Protein AF-A0AAN9K2X0-F1 (afdb_monomer_lite)

Organism: Clitoria ternatea (NCBI:txid43366)

Secondary structure (DSSP, 8-state):
---HHHHHHHHHTT-EEE--SS-S-SEE-TTS-EEE----EEE-TTSS---SSHHHHHHHHHHHHHHHHHHHHHHHHHHHHHHHHHHHHHHHHHHHHHHHH---HHHHHHHHHHHHHHHHHHHHHHHHHT-

Foldseek 3Di:
DDPPVVVVLCVVLVKDWDDDPDDQADDADPVRHGDGHPPTDIDHPCLVVDDDDPVRSVVVSVVSVVVSVVVCCVVVLVVLVVLLVVLVVVLVVLVVCCVVPRDDPVSVVVNVVSVVSNVVSVVVNVVVVVD

Structure (mmCIF, N/CA/C/O backbone):
data_AF-A0AAN9K2X0-F1
#
_entry.id   AF-A0AAN9K2X0-F1
#
loop_
_atom_site.group_PDB
_atom_site.id
_atom_site.type_symbol
_atom_site.label_atom_id
_atom_site.label_alt_id
_atom_site.label_comp_id
_atom_site.label_asym_id
_atom_site.label_entity_id
_atom_site.label_seq_id
_atom_site.pdbx_PDB_ins_code
_atom_site.Cartn_x
_atom_site.Cartn_y
_atom_site.Cartn_z
_atom_site.occupancy
_atom_site.B_iso_or_equiv
_atom_site.auth_seq_id
_atom_site.auth_comp_id
_atom_site.auth_asym_id
_atom_site.auth_atom_id
_atom_site.pdbx_PDB_model_num
ATOM 1 N N . MET A 1 1 ? -1.248 -17.562 -4.586 1.00 46.53 1 MET A N 1
ATOM 2 C CA . MET A 1 1 ? -2.314 -16.603 -4.223 1.00 46.53 1 MET A CA 1
ATOM 3 C C . MET A 1 1 ? -1.748 -15.195 -4.383 1.00 46.53 1 MET A C 1
ATOM 5 O O . MET A 1 1 ? -0.588 -15.003 -4.043 1.00 46.53 1 MET A O 1
ATOM 9 N N . VAL A 1 2 ? -2.468 -14.257 -5.001 1.00 55.56 2 VAL A N 1
ATOM 10 C CA . VAL A 1 2 ? -2.029 -12.850 -5.100 1.00 55.56 2 VAL A CA 1
ATOM 11 C C . VAL A 1 2 ? -2.524 -12.140 -3.842 1.00 55.56 2 VAL A C 1
ATOM 13 O O . VAL A 1 2 ? -3.688 -12.321 -3.503 1.00 55.56 2 VAL A O 1
ATOM 16 N N . CYS A 1 3 ? -1.675 -11.396 -3.129 1.00 63.44 3 CYS A N 1
ATOM 17 C CA . CYS A 1 3 ? -2.149 -10.583 -2.004 1.00 63.44 3 CYS A CA 1
ATOM 18 C C . CYS A 1 3 ? -3.131 -9.519 -2.527 1.00 63.44 3 CYS A C 1
ATOM 20 O O . CYS A 1 3 ? -2.865 -8.928 -3.577 1.00 63.44 3 CYS A O 1
ATOM 22 N N . SER A 1 4 ? -4.240 -9.275 -1.820 1.00 67.56 4 SER A N 1
ATOM 23 C CA . SER A 1 4 ? -5.271 -8.297 -2.209 1.00 67.56 4 SER A CA 1
ATOM 24 C C . SER A 1 4 ? -4.693 -6.901 -2.448 1.00 67.56 4 SER A C 1
ATOM 26 O O . SER A 1 4 ? -5.075 -6.243 -3.406 1.00 67.56 4 SER A O 1
ATOM 28 N N . GLU A 1 5 ? -3.698 -6.509 -1.653 1.00 69.06 5 GLU A N 1
ATOM 29 C CA . GLU A 1 5 ? -2.985 -5.228 -1.769 1.00 69.06 5 GLU A CA 1
ATOM 30 C C . GLU A 1 5 ? -2.233 -5.103 -3.104 1.00 69.06 5 GLU A C 1
ATOM 32 O O . GLU A 1 5 ? -2.234 -4.057 -3.745 1.00 69.06 5 GLU A O 1
ATOM 37 N N . PHE A 1 6 ? -1.622 -6.192 -3.585 1.00 72.19 6 PHE A N 1
ATOM 38 C CA . PHE A 1 6 ? -0.933 -6.183 -4.878 1.00 72.19 6 PHE A CA 1
ATOM 39 C C . PHE A 1 6 ? -1.919 -6.123 -6.051 1.00 72.19 6 PHE A C 1
ATOM 41 O O . PHE A 1 6 ? -1.606 -5.581 -7.109 1.00 72.19 6 PHE A O 1
ATOM 48 N N . GLN A 1 7 ? -3.113 -6.689 -5.881 1.00 77.88 7 GLN A N 1
ATOM 49 C CA . GLN A 1 7 ? -4.171 -6.590 -6.881 1.00 77.88 7 GLN A CA 1
ATOM 50 C C . GLN A 1 7 ? -4.767 -5.180 -6.937 1.00 77.88 7 GLN A C 1
ATOM 52 O O . GLN A 1 7 ? -5.013 -4.681 -8.031 1.00 77.88 7 GLN A O 1
ATOM 57 N N . GLU A 1 8 ? -4.914 -4.525 -5.788 1.00 80.88 8 GLU A N 1
ATOM 58 C CA . GLU A 1 8 ? -5.287 -3.112 -5.693 1.00 80.88 8 GLU A CA 1
ATOM 59 C C . GLU A 1 8 ? -4.249 -2.217 -6.384 1.00 80.88 8 GLU A C 1
ATOM 61 O O . GLU A 1 8 ? -4.622 -1.415 -7.235 1.00 80.88 8 GLU A O 1
ATOM 66 N N . PHE A 1 9 ? -2.947 -2.454 -6.161 1.00 81.75 9 PHE A N 1
ATOM 67 C CA . PHE A 1 9 ? -1.877 -1.798 -6.926 1.00 81.75 9 PHE A CA 1
ATOM 68 C C . PHE A 1 9 ? -2.042 -1.960 -8.441 1.00 81.75 9 PHE A C 1
ATOM 70 O O . PHE A 1 9 ? -1.952 -0.976 -9.170 1.00 81.75 9 PHE A O 1
ATOM 77 N N . MET A 1 10 ? -2.263 -3.185 -8.933 1.00 83.31 10 MET A N 1
ATOM 78 C CA . MET A 1 10 ? -2.420 -3.433 -10.373 1.00 83.31 10 MET A CA 1
ATOM 79 C C . MET A 1 10 ? -3.576 -2.615 -10.967 1.00 83.31 10 MET A C 1
ATOM 81 O O . MET A 1 10 ? -3.440 -2.062 -12.055 1.00 83.31 10 MET A O 1
ATOM 85 N N . VAL A 1 11 ? -4.686 -2.486 -10.236 1.00 85.31 11 VAL A N 1
ATOM 86 C CA . VAL A 1 11 ? -5.840 -1.687 -10.666 1.00 85.31 11 VAL A CA 1
ATOM 87 C C . VAL A 1 11 ? -5.531 -0.188 -10.608 1.00 85.31 11 VAL A C 1
ATOM 89 O O . VAL A 1 11 ? -5.654 0.492 -11.622 1.00 85.31 11 VAL A O 1
ATOM 92 N N . GLU A 1 12 ? -5.092 0.328 -9.459 1.00 85.44 12 GLU A N 1
ATOM 93 C CA . GLU A 1 12 ? -4.866 1.767 -9.246 1.00 85.44 12 GLU A CA 1
ATOM 94 C C . GLU A 1 12 ? -3.724 2.328 -10.096 1.00 85.44 12 GLU A C 1
ATOM 96 O O . GLU A 1 12 ? -3.785 3.461 -10.568 1.00 85.44 12 GLU A O 1
ATOM 101 N N . ALA A 1 13 ? -2.665 1.543 -10.295 1.00 84.31 13 ALA A N 1
ATOM 102 C CA . ALA A 1 13 ? -1.534 1.937 -11.120 1.00 84.31 13 ALA A CA 1
ATOM 103 C C . ALA A 1 13 ? -1.741 1.612 -12.606 1.00 84.31 13 ALA A C 1
ATOM 105 O O . ALA A 1 13 ? -0.799 1.817 -13.378 1.00 84.31 13 ALA A O 1
ATOM 106 N N . GLU A 1 14 ? -2.915 1.100 -13.003 1.00 87.69 14 GLU A N 1
ATOM 107 C CA . GLU A 1 14 ? -3.259 0.684 -14.372 1.00 87.69 14 GLU A CA 1
ATOM 108 C C . GLU A 1 14 ? -2.194 -0.241 -14.982 1.00 87.69 14 GLU A C 1
ATOM 110 O O . GLU A 1 14 ? -1.696 -0.037 -16.096 1.00 87.69 14 GLU A O 1
ATOM 115 N N . VAL A 1 15 ? -1.777 -1.233 -14.197 1.00 87.00 15 VAL A N 1
ATOM 116 C CA . VAL A 1 15 ? -0.772 -2.223 -14.570 1.00 87.00 15 VAL A CA 1
ATOM 117 C C . VAL A 1 15 ? -1.436 -3.588 -14.684 1.00 87.00 15 VAL A C 1
ATOM 119 O O . VAL A 1 15 ? -2.043 -4.075 -13.736 1.00 87.00 15 VAL A O 1
ATOM 122 N N . PHE A 1 16 ? -1.270 -4.255 -15.819 1.00 85.88 16 PHE A N 1
ATOM 123 C CA . PHE A 1 16 ? -1.807 -5.591 -16.055 1.00 85.88 16 PHE A CA 1
ATOM 124 C C . PHE A 1 16 ? -0.701 -6.648 -16.077 1.00 85.88 16 PHE A C 1
ATOM 126 O O . PHE A 1 16 ? 0.392 -6.419 -16.594 1.00 85.88 16 PHE A O 1
ATOM 133 N N . ASP A 1 17 ? -0.986 -7.818 -15.504 1.00 83.19 17 ASP A N 1
ATOM 134 C CA . ASP A 1 17 ? -0.110 -8.992 -15.573 1.00 83.19 17 ASP A CA 1
ATOM 135 C C . ASP A 1 17 ? -0.337 -9.703 -16.911 1.00 83.19 17 ASP A C 1
ATOM 137 O O . ASP A 1 17 ? -1.443 -10.179 -17.177 1.00 83.19 17 ASP A O 1
ATOM 141 N N . LEU A 1 18 ? 0.693 -9.778 -17.756 1.00 79.56 18 LEU A N 1
ATOM 142 C CA . LEU A 1 18 ? 0.659 -10.580 -18.973 1.00 79.56 18 LEU A CA 1
ATOM 143 C C . LEU A 1 18 ? 1.094 -12.015 -18.640 1.00 79.56 18 LEU A C 1
ATOM 145 O O . LEU A 1 18 ? 2.279 -12.251 -18.377 1.00 79.56 18 LEU A O 1
ATOM 149 N N . PRO A 1 19 ? 0.181 -13.002 -18.682 1.00 69.69 19 PRO A N 1
ATOM 150 C CA . PRO A 1 19 ? 0.546 -14.388 -18.451 1.00 69.69 19 PRO A CA 1
ATOM 151 C C . PRO A 1 19 ? 1.356 -14.906 -19.644 1.00 69.69 19 PRO A C 1
ATOM 153 O O . PRO A 1 19 ? 0.811 -15.336 -20.658 1.00 69.69 19 PRO A O 1
ATOM 156 N N . MET A 1 20 ? 2.679 -14.868 -19.524 1.00 66.94 20 MET A N 1
ATOM 157 C CA . MET A 1 20 ? 3.570 -15.540 -20.465 1.00 66.94 20 MET A CA 1
ATOM 158 C C . MET A 1 20 ? 3.448 -17.060 -20.295 1.00 66.94 20 MET A C 1
ATOM 160 O O . MET A 1 20 ? 3.298 -17.568 -19.180 1.00 66.94 20 MET A O 1
ATOM 164 N N . HIS A 1 21 ? 3.523 -17.798 -21.403 1.00 62.16 21 HIS A N 1
ATOM 165 C CA . HIS A 1 21 ? 3.557 -19.259 -21.379 1.00 62.16 21 HIS A CA 1
ATOM 166 C C . HIS A 1 21 ? 4.827 -19.712 -20.644 1.00 62.16 21 HIS A C 1
ATOM 168 O O . HIS A 1 21 ? 5.940 -19.427 -21.077 1.00 62.16 21 HIS A O 1
ATOM 174 N N . GLY A 1 22 ? 4.665 -20.375 -19.499 1.00 62.00 22 GLY A N 1
ATOM 175 C CA . GLY A 1 22 ? 5.778 -20.714 -18.616 1.00 62.00 22 GLY A CA 1
ATOM 176 C C . GLY A 1 22 ? 5.331 -21.417 -17.338 1.00 62.00 22 GLY A C 1
ATOM 177 O O . GLY A 1 22 ? 4.155 -21.747 -17.161 1.00 62.00 22 GLY A O 1
ATOM 178 N N . ARG A 1 23 ? 6.285 -21.684 -16.437 1.00 61.75 23 ARG A N 1
ATOM 179 C CA . ARG A 1 23 ? 6.009 -22.386 -15.176 1.00 61.75 23 ARG A CA 1
ATOM 180 C C . ARG A 1 23 ? 4.960 -21.618 -14.374 1.00 61.75 23 ARG A C 1
ATOM 182 O O . ARG A 1 23 ? 5.057 -20.412 -14.174 1.00 61.75 23 ARG A O 1
ATOM 189 N N . LYS A 1 24 ? 3.961 -22.341 -13.867 1.00 61.78 24 LYS A N 1
ATOM 190 C CA . LYS A 1 24 ? 2.853 -21.766 -13.088 1.00 61.78 24 LYS A CA 1
ATOM 191 C C . LYS A 1 24 ? 3.288 -21.205 -11.728 1.00 61.78 24 LYS A C 1
ATOM 193 O O . LYS A 1 24 ? 2.458 -20.602 -11.058 1.00 61.78 24 LYS A O 1
ATOM 198 N N . LEU A 1 25 ? 4.542 -21.409 -11.316 1.00 62.12 25 LEU A N 1
ATOM 199 C CA . LEU A 1 25 ? 5.113 -21.043 -10.018 1.00 62.12 25 LEU A CA 1
ATOM 200 C C . LEU A 1 25 ? 6.568 -20.598 -10.210 1.00 62.12 25 LEU A C 1
ATOM 202 O O . LEU A 1 25 ? 7.273 -21.176 -11.039 1.00 62.12 25 LEU A O 1
ATOM 206 N N . ALA A 1 26 ? 6.995 -19.597 -9.437 1.00 60.91 26 ALA A N 1
ATOM 207 C CA . ALA A 1 26 ? 8.351 -19.044 -9.493 1.00 60.91 26 ALA A CA 1
ATOM 208 C C . ALA A 1 26 ? 9.218 -19.489 -8.306 1.00 60.91 26 ALA A C 1
ATOM 210 O O . ALA A 1 26 ? 10.431 -19.594 -8.445 1.00 60.91 26 ALA A O 1
ATOM 211 N N . TRP A 1 27 ? 8.606 -19.754 -7.146 1.00 63.03 27 TRP A N 1
ATOM 212 C CA . TRP A 1 27 ? 9.314 -20.035 -5.894 1.00 63.03 27 TRP A CA 1
ATOM 213 C C . TRP A 1 27 ? 8.592 -21.078 -5.030 1.00 63.03 27 TRP A C 1
ATOM 215 O O . TRP A 1 27 ? 7.359 -21.076 -4.933 1.00 63.03 27 TRP A O 1
ATOM 225 N N . TYR A 1 28 ? 9.384 -21.923 -4.368 1.00 66.56 28 TYR A N 1
ATOM 226 C CA . TYR A 1 28 ? 8.952 -22.906 -3.372 1.00 66.56 28 TYR A CA 1
ATOM 227 C C . TYR A 1 28 ? 9.522 -22.535 -2.004 1.00 66.56 28 TYR A C 1
ATOM 229 O O . TYR A 1 28 ? 10.638 -22.022 -1.912 1.00 66.56 28 TYR A O 1
ATOM 237 N N . GLY A 1 29 ? 8.748 -22.785 -0.954 1.00 70.25 29 GLY A N 1
ATOM 238 C CA . GLY A 1 29 ? 9.212 -22.674 0.420 1.00 70.25 29 GLY A CA 1
ATOM 239 C C . GLY A 1 29 ? 10.211 -23.760 0.763 1.00 70.25 29 GLY A C 1
ATOM 240 O O . GLY A 1 29 ? 10.220 -24.827 0.150 1.00 70.25 29 GLY A O 1
ATOM 241 N N . SER A 1 30 ? 11.038 -23.503 1.774 1.00 73.06 30 SER A N 1
ATOM 242 C CA . SER A 1 30 ? 11.940 -24.508 2.348 1.00 73.06 30 SER A CA 1
ATOM 243 C C . SER A 1 30 ? 11.194 -25.714 2.937 1.00 73.06 30 SER A C 1
ATOM 245 O O . SER A 1 30 ? 11.779 -26.780 3.088 1.00 73.06 30 SER A O 1
ATOM 247 N N . ASP A 1 31 ? 9.904 -25.556 3.229 1.00 79.69 31 ASP A N 1
ATOM 248 C CA . ASP A 1 31 ? 8.958 -26.585 3.663 1.00 79.69 31 ASP A CA 1
ATOM 249 C C . ASP A 1 31 ? 8.303 -27.356 2.496 1.00 79.69 31 ASP A C 1
ATOM 251 O O . ASP A 1 31 ? 7.448 -28.208 2.718 1.00 79.69 31 ASP A O 1
ATOM 255 N N . GLY A 1 32 ? 8.672 -27.057 1.246 1.00 66.88 32 GLY A N 1
ATOM 256 C CA . GLY A 1 32 ? 8.070 -27.651 0.050 1.00 66.88 32 GLY A CA 1
ATOM 257 C C . GLY A 1 32 ? 6.710 -27.056 -0.330 1.00 66.88 32 GLY A C 1
ATOM 258 O O . GLY A 1 32 ? 6.137 -27.441 -1.353 1.00 66.88 32 GLY A O 1
ATOM 259 N N . SER A 1 33 ? 6.201 -26.085 0.433 1.00 63.62 33 SER A N 1
ATOM 260 C CA . SER A 1 33 ? 4.943 -25.408 0.125 1.00 63.62 33 SER A CA 1
ATOM 261 C C . SER A 1 33 ? 5.098 -24.502 -1.101 1.00 63.62 33 SER A C 1
ATOM 263 O O . SER A 1 33 ? 6.096 -23.801 -1.277 1.00 63.62 33 SER A O 1
ATOM 265 N N . CYS A 1 34 ? 4.094 -24.488 -1.982 1.00 58.72 34 CYS A N 1
ATOM 266 C CA . CYS A 1 34 ? 4.061 -23.596 -3.145 1.00 58.72 34 CYS A CA 1
ATOM 267 C C . CYS A 1 34 ? 3.703 -22.172 -2.704 1.00 58.72 34 CYS A C 1
ATOM 269 O O . CYS A 1 34 ? 2.580 -21.947 -2.253 1.00 58.72 34 CYS A O 1
ATOM 271 N N . ILE A 1 35 ? 4.609 -21.199 -2.866 1.00 65.56 35 ILE A N 1
ATOM 272 C CA . ILE A 1 35 ? 4.404 -19.876 -2.252 1.00 65.56 35 ILE A CA 1
ATOM 273 C C . ILE A 1 35 ? 3.841 -18.851 -3.246 1.00 65.56 35 ILE A C 1
ATOM 275 O O . ILE A 1 35 ? 2.844 -18.202 -2.930 1.00 65.56 35 ILE A O 1
ATOM 279 N N . SER A 1 36 ? 4.384 -18.695 -4.465 1.00 60.34 36 SER A N 1
ATOM 280 C CA . SER A 1 36 ? 3.811 -17.752 -5.456 1.00 60.34 36 SER A CA 1
ATOM 281 C C . SER A 1 36 ? 4.483 -17.759 -6.846 1.00 60.34 36 SER A C 1
ATOM 283 O O . SER A 1 36 ? 5.529 -18.371 -7.069 1.00 60.34 36 SER A O 1
ATOM 285 N N . ARG A 1 37 ? 3.867 -17.036 -7.800 1.00 67.62 37 ARG A N 1
ATOM 286 C CA . ARG A 1 37 ? 4.526 -16.517 -9.013 1.00 67.62 37 ARG A CA 1
ATOM 287 C C . ARG A 1 37 ? 5.071 -15.114 -8.739 1.00 67.62 37 ARG A C 1
ATOM 289 O O . ARG A 1 37 ? 4.276 -14.174 -8.629 1.00 67.62 37 ARG A O 1
ATOM 296 N N . LEU A 1 38 ? 6.391 -15.000 -8.653 1.00 63.47 38 LEU A N 1
ATOM 297 C CA . LEU A 1 38 ? 7.127 -13.737 -8.566 1.00 63.47 38 LEU A CA 1
ATOM 298 C C . LEU A 1 38 ? 7.471 -13.179 -9.958 1.00 63.47 38 LEU A C 1
ATOM 300 O O . LEU A 1 38 ? 7.533 -11.966 -10.121 1.00 63.47 38 LEU A O 1
ATOM 304 N N . ASP A 1 39 ? 7.586 -14.040 -10.973 1.00 65.38 39 ASP A N 1
ATOM 305 C CA . ASP A 1 39 ? 7.901 -13.655 -12.356 1.00 65.38 39 ASP A CA 1
ATOM 306 C C . ASP A 1 39 ? 6.655 -13.151 -13.105 1.00 65.38 39 ASP A C 1
ATOM 308 O O . ASP A 1 39 ? 6.088 -13.841 -13.956 1.00 65.38 39 ASP A O 1
ATOM 312 N N . ARG A 1 40 ? 6.172 -11.960 -12.741 1.00 74.38 40 ARG A N 1
ATOM 313 C CA . ARG A 1 40 ? 5.034 -11.310 -13.408 1.00 74.38 40 ARG A CA 1
ATOM 314 C C . ARG A 1 40 ? 5.503 -10.279 -14.414 1.00 74.38 40 ARG A C 1
ATOM 316 O O . ARG A 1 40 ? 6.325 -9.419 -14.100 1.00 74.38 40 ARG A O 1
ATOM 323 N N . PHE A 1 41 ? 4.928 -10.331 -15.609 1.00 77.69 41 PHE A N 1
ATOM 324 C CA . PHE A 1 41 ? 5.208 -9.35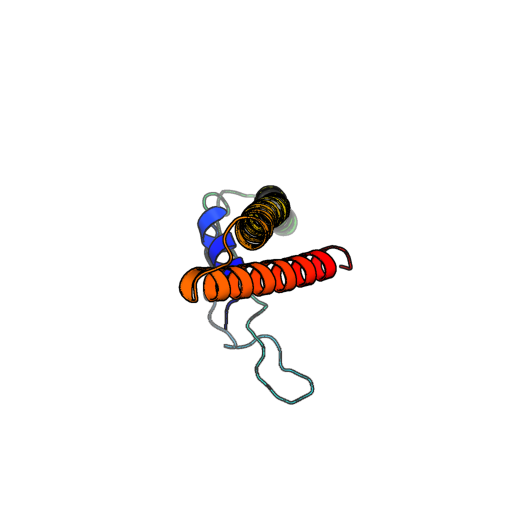9 -16.656 1.00 77.69 41 PHE A CA 1
ATOM 325 C C . PHE A 1 41 ? 4.181 -8.240 -16.564 1.00 77.69 41 PHE A C 1
ATOM 327 O O . PHE A 1 41 ? 3.091 -8.321 -17.120 1.00 77.69 41 PHE A O 1
ATOM 334 N N . LEU A 1 42 ? 4.546 -7.207 -15.812 1.00 83.75 42 LEU A N 1
ATOM 335 C CA . LEU A 1 42 ? 3.719 -6.035 -15.574 1.00 83.75 42 LEU A CA 1
ATOM 336 C C . LEU A 1 42 ? 3.778 -5.077 -16.769 1.00 83.75 42 LEU A C 1
ATOM 338 O O . LEU A 1 42 ? 4.834 -4.513 -17.069 1.00 83.75 42 LEU A O 1
ATOM 342 N N . LEU A 1 43 ? 2.641 -4.887 -17.430 1.00 84.38 43 LEU A N 1
ATOM 343 C CA . LEU A 1 43 ? 2.472 -3.998 -18.573 1.00 84.38 43 LEU A CA 1
ATOM 344 C C . LEU A 1 43 ? 1.542 -2.835 -18.230 1.00 84.38 43 LEU A C 1
ATOM 346 O O . LEU A 1 43 ? 0.690 -2.943 -17.360 1.00 84.38 43 LEU A O 1
ATOM 350 N N . PHE A 1 44 ? 1.704 -1.715 -18.927 1.00 85.69 44 PHE A N 1
ATOM 351 C CA . PHE A 1 44 ? 0.828 -0.552 -18.817 1.00 85.69 44 PHE A CA 1
ATOM 352 C C . PHE A 1 44 ? 0.725 0.157 -20.171 1.00 85.69 44 PHE A C 1
ATOM 354 O O . PHE A 1 44 ? 1.554 -0.052 -21.068 1.00 85.69 44 PHE A O 1
ATOM 361 N N . GLU A 1 45 ? -0.281 1.011 -20.325 1.00 83.69 45 GLU A N 1
ATOM 362 C CA . GLU A 1 45 ? -0.490 1.761 -21.562 1.00 83.69 45 GLU A CA 1
ATOM 363 C C . GLU A 1 45 ? 0.717 2.662 -21.900 1.00 83.69 45 GLU A C 1
ATOM 365 O O . GLU A 1 45 ? 1.276 3.358 -21.051 1.00 83.69 45 GLU A O 1
ATOM 370 N N . GLY A 1 46 ? 1.185 2.611 -23.151 1.00 81.00 46 GLY A N 1
ATOM 371 C CA . GLY A 1 46 ? 2.376 3.353 -23.592 1.00 81.00 46 GLY A CA 1
ATOM 372 C C . GLY A 1 46 ? 3.722 2.708 -23.220 1.00 81.00 46 GLY A C 1
ATOM 373 O O . GLY A 1 46 ? 4.785 3.311 -23.419 1.00 81.00 46 GLY A O 1
ATOM 374 N N . MET A 1 47 ? 3.729 1.472 -22.705 1.00 81.75 47 MET A N 1
ATOM 375 C CA . MET A 1 47 ? 4.969 0.712 -22.498 1.00 81.75 47 MET A CA 1
ATOM 376 C C . MET A 1 47 ? 5.628 0.292 -23.821 1.00 81.75 47 MET A C 1
ATOM 378 O O . MET A 1 47 ? 6.854 0.234 -23.898 1.00 81.75 47 MET A O 1
ATOM 382 N N . MET A 1 48 ? 4.832 0.035 -24.864 1.00 80.25 48 MET A N 1
ATOM 383 C CA . MET A 1 48 ? 5.311 -0.373 -26.194 1.00 80.25 48 MET A CA 1
ATOM 384 C C . MET A 1 48 ? 5.771 0.797 -27.076 1.00 80.25 48 MET A C 1
ATOM 386 O O . MET A 1 48 ? 6.413 0.565 -28.087 1.00 80.25 48 MET A O 1
ATOM 390 N N . GLN A 1 49 ? 5.526 2.045 -26.664 1.00 84.31 49 GLN A N 1
ATOM 391 C CA . GLN A 1 49 ? 5.917 3.262 -27.395 1.00 84.31 49 GLN A CA 1
ATOM 392 C C . GLN A 1 49 ? 7.384 3.675 -27.158 1.00 84.31 49 GLN A C 1
ATOM 394 O O . GLN A 1 49 ? 7.754 4.828 -27.358 1.00 84.31 49 GLN A O 1
ATOM 399 N N . VAL A 1 50 ? 8.218 2.771 -26.635 1.00 83.12 50 VAL A N 1
ATOM 400 C CA . VAL A 1 50 ? 9.647 3.025 -26.419 1.00 83.12 50 VAL A CA 1
ATOM 401 C C . VAL A 1 50 ? 10.429 2.275 -27.487 1.00 83.12 50 VAL A C 1
ATOM 403 O O . VAL A 1 50 ? 10.460 1.046 -27.473 1.00 83.12 50 VAL A O 1
ATOM 406 N N . GLU A 1 51 ? 11.089 3.025 -28.359 1.00 84.44 51 GLU A N 1
ATOM 407 C CA . GLU A 1 51 ? 11.915 2.507 -29.449 1.00 84.44 51 GLU A CA 1
ATOM 408 C C . GLU A 1 51 ? 13.408 2.755 -29.180 1.00 84.44 51 GLU A C 1
ATOM 410 O O . GLU A 1 51 ? 13.778 3.593 -28.350 1.00 84.44 51 GLU A O 1
ATOM 415 N N . GLY A 1 52 ? 14.278 2.006 -29.862 1.00 88.38 52 GLY A N 1
ATOM 416 C CA . GLY A 1 52 ? 15.734 2.118 -29.747 1.00 88.38 52 GLY A CA 1
ATOM 417 C C . GLY A 1 52 ? 16.434 0.780 -29.509 1.00 88.38 52 GLY A C 1
ATOM 418 O O . GLY A 1 52 ? 15.913 -0.286 -29.823 1.00 88.38 52 GLY A O 1
ATOM 419 N N . TRP A 1 53 ? 17.644 0.834 -28.952 1.00 89.31 53 TRP A N 1
ATOM 420 C CA . TRP A 1 53 ? 18.431 -0.363 -28.641 1.00 89.31 53 TRP A CA 1
ATOM 421 C C . TRP A 1 53 ? 17.842 -1.115 -27.443 1.00 89.31 53 TRP A C 1
ATOM 423 O O . TRP A 1 53 ? 17.316 -0.492 -26.518 1.00 89.31 53 TRP A O 1
ATOM 433 N N . GLY A 1 54 ? 17.960 -2.446 -27.438 1.00 86.38 54 GLY A N 1
ATOM 434 C CA . GLY A 1 54 ? 17.319 -3.321 -26.445 1.00 86.38 54 GLY A CA 1
ATOM 435 C C . GLY A 1 54 ? 17.526 -2.878 -24.991 1.00 86.38 54 GLY A C 1
ATOM 436 O O . GLY A 1 54 ? 16.552 -2.726 -24.250 1.00 86.38 54 GLY A O 1
ATOM 437 N N . ASP A 1 55 ? 18.763 -2.556 -24.610 1.00 87.88 55 ASP A N 1
ATOM 438 C CA . ASP A 1 55 ? 19.106 -2.084 -23.260 1.00 87.88 55 ASP A CA 1
ATOM 439 C C . ASP A 1 55 ? 18.433 -0.757 -22.900 1.00 87.88 55 ASP A C 1
ATOM 441 O O . ASP A 1 55 ? 17.972 -0.556 -21.772 1.00 87.88 55 ASP A O 1
ATOM 445 N N . PHE A 1 56 ? 18.334 0.159 -23.866 1.00 88.88 56 PHE A N 1
ATOM 446 C CA . PHE A 1 56 ? 17.654 1.434 -23.674 1.00 88.88 56 PHE A CA 1
ATOM 447 C C . PHE A 1 56 ? 16.151 1.226 -23.473 1.00 88.88 56 PHE A C 1
ATOM 449 O O . PHE A 1 56 ? 15.580 1.771 -22.523 1.00 88.88 56 PHE A O 1
ATOM 456 N N . ILE A 1 57 ? 15.526 0.396 -24.314 1.00 88.00 57 ILE A N 1
ATOM 457 C CA . ILE A 1 57 ? 14.103 0.060 -24.206 1.00 88.00 57 ILE A CA 1
ATOM 458 C C . ILE A 1 57 ? 13.815 -0.556 -22.831 1.00 88.00 57 ILE A C 1
ATOM 460 O O . ILE A 1 57 ? 12.908 -0.099 -22.129 1.00 88.00 57 ILE A O 1
ATOM 464 N N . LEU A 1 58 ? 14.607 -1.549 -22.412 1.00 85.81 58 LEU A N 1
ATOM 465 C CA . LEU A 1 58 ? 14.446 -2.216 -21.120 1.00 85.81 58 LEU A CA 1
ATOM 466 C C . LEU A 1 58 ? 14.601 -1.231 -19.953 1.00 85.81 58 LEU A C 1
ATOM 468 O O . LEU A 1 58 ? 13.739 -1.168 -19.073 1.00 85.81 58 LEU A O 1
ATOM 472 N N . LYS A 1 59 ? 15.650 -0.401 -19.974 1.00 89.00 59 LYS A N 1
ATOM 473 C CA . LYS A 1 59 ? 15.898 0.623 -18.950 1.00 89.00 59 LYS A CA 1
ATOM 474 C C . LYS A 1 59 ? 14.731 1.601 -18.820 1.00 89.00 59 LYS A C 1
ATOM 476 O O . LYS A 1 59 ? 14.319 1.912 -17.702 1.00 89.00 59 LYS A O 1
ATOM 481 N N . GLN A 1 60 ? 14.185 2.092 -19.931 1.00 89.81 60 GLN A N 1
ATOM 482 C CA . GLN A 1 60 ? 13.056 3.028 -19.908 1.00 89.81 60 GLN A CA 1
ATOM 483 C C . GLN A 1 60 ? 11.772 2.368 -19.401 1.00 89.81 60 GLN A C 1
ATOM 485 O O . GLN A 1 60 ? 11.061 2.963 -18.586 1.00 89.81 60 GLN A O 1
ATOM 490 N N . LYS A 1 61 ? 11.496 1.128 -19.820 1.00 87.06 61 LYS A N 1
ATOM 491 C CA . LYS A 1 61 ? 10.354 0.343 -19.333 1.00 87.06 61 LYS A CA 1
ATOM 492 C C . LYS A 1 61 ? 10.427 0.139 -17.815 1.00 87.06 61 LYS A C 1
ATOM 494 O O . LYS A 1 61 ? 9.475 0.481 -17.112 1.00 87.06 61 LYS A O 1
ATOM 499 N N . LEU A 1 62 ? 11.579 -0.297 -17.298 1.00 88.00 62 LEU A N 1
ATOM 500 C CA . LEU A 1 62 ? 11.809 -0.454 -15.857 1.00 88.00 62 LEU A CA 1
ATOM 501 C C . LEU A 1 62 ? 11.706 0.877 -15.104 1.00 88.00 62 LEU A C 1
ATOM 503 O O . LEU A 1 62 ? 11.123 0.932 -14.022 1.00 88.00 62 LEU A O 1
ATOM 507 N N . LYS A 1 63 ? 12.216 1.974 -15.676 1.00 89.88 63 LYS A N 1
ATOM 508 C CA . LYS A 1 63 ? 12.127 3.310 -15.067 1.00 89.88 63 LYS A CA 1
ATOM 509 C C . LYS A 1 63 ? 10.676 3.776 -14.921 1.00 89.88 63 LYS A C 1
ATOM 511 O O . LYS A 1 63 ? 10.315 4.307 -13.870 1.00 89.88 63 LYS A O 1
ATOM 516 N N . LYS A 1 64 ? 9.843 3.571 -15.945 1.00 88.62 64 LYS A N 1
ATOM 517 C CA . LYS A 1 64 ? 8.411 3.904 -15.901 1.00 88.62 64 LYS A CA 1
ATOM 518 C C . LYS A 1 64 ? 7.670 3.050 -14.867 1.00 88.62 64 LYS A C 1
ATOM 520 O O . LYS A 1 64 ? 6.937 3.608 -14.052 1.00 88.62 64 LYS A O 1
ATOM 525 N N . LEU A 1 65 ? 7.922 1.738 -14.840 1.00 87.56 65 LEU A N 1
ATOM 526 C CA . LEU A 1 65 ? 7.321 0.833 -13.854 1.00 87.56 65 LEU A CA 1
ATOM 527 C C . LEU A 1 65 ? 7.710 1.224 -12.422 1.00 87.56 65 LEU A C 1
ATOM 529 O O . LEU A 1 65 ? 6.847 1.373 -11.562 1.00 87.56 65 LEU A O 1
ATOM 533 N N . LYS A 1 66 ? 8.998 1.498 -12.186 1.00 87.44 66 LYS A N 1
ATOM 534 C CA . LYS A 1 66 ? 9.499 1.985 -10.894 1.00 87.44 66 LYS A CA 1
ATOM 535 C C . LYS A 1 66 ? 8.816 3.285 -10.466 1.00 87.44 66 LYS A C 1
ATOM 537 O O . LYS A 1 66 ? 8.511 3.446 -9.289 1.00 87.44 66 LYS A O 1
ATOM 542 N N . LYS A 1 67 ? 8.572 4.212 -11.400 1.00 89.06 67 LYS A N 1
ATOM 543 C CA . LYS A 1 67 ? 7.868 5.472 -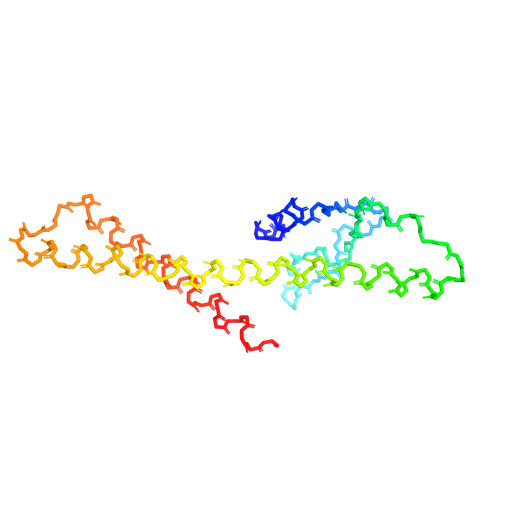11.113 1.00 89.06 67 LYS A CA 1
ATOM 544 C C . LYS A 1 67 ? 6.422 5.221 -10.678 1.00 89.06 67 LYS A C 1
ATOM 546 O O . LYS A 1 67 ? 6.007 5.796 -9.679 1.00 89.06 67 LYS A O 1
ATOM 551 N N . ARG A 1 68 ? 5.685 4.363 -11.392 1.00 87.12 68 ARG A N 1
ATOM 552 C CA . ARG A 1 68 ? 4.304 3.992 -11.029 1.00 87.12 68 ARG A CA 1
ATOM 553 C C . ARG A 1 68 ? 4.251 3.325 -9.655 1.00 87.12 68 ARG A C 1
ATOM 555 O O . ARG A 1 68 ? 3.474 3.751 -8.810 1.00 87.12 68 ARG A O 1
ATOM 562 N N . LEU A 1 69 ? 5.143 2.365 -9.403 1.00 84.62 69 LEU A N 1
ATOM 563 C CA . LEU A 1 69 ? 5.238 1.685 -8.110 1.00 84.62 69 LEU A CA 1
ATOM 564 C C . LEU A 1 69 ? 5.540 2.659 -6.967 1.00 84.62 69 LEU A C 1
ATOM 566 O O . LEU A 1 69 ? 4.923 2.577 -5.913 1.00 84.62 69 LEU A O 1
ATOM 570 N N . ARG A 1 70 ? 6.466 3.603 -7.176 1.00 84.75 70 ARG A N 1
ATOM 571 C CA . ARG A 1 70 ? 6.775 4.625 -6.171 1.00 84.75 70 ARG A CA 1
ATOM 572 C C . ARG A 1 70 ? 5.574 5.535 -5.902 1.00 84.75 70 ARG A C 1
ATOM 574 O O . ARG A 1 70 ? 5.277 5.771 -4.741 1.00 84.75 70 ARG A O 1
ATOM 581 N N . GLY A 1 71 ? 4.888 6.005 -6.946 1.00 85.50 71 GLY A N 1
ATOM 582 C CA . GLY A 1 71 ? 3.698 6.847 -6.791 1.00 85.50 71 GLY A CA 1
ATOM 583 C C . GLY A 1 71 ? 2.583 6.141 -6.020 1.00 85.50 71 GLY A C 1
ATOM 584 O O . GLY A 1 71 ? 2.021 6.722 -5.098 1.00 85.50 71 GLY A O 1
ATOM 585 N N . TRP A 1 72 ? 2.338 4.866 -6.331 1.00 84.62 72 TRP A N 1
ATOM 586 C CA . TRP A 1 72 ? 1.396 4.046 -5.573 1.00 84.62 72 TRP A CA 1
ATOM 587 C C . TRP A 1 72 ? 1.842 3.829 -4.125 1.00 84.62 72 TRP A C 1
ATOM 589 O O . TRP A 1 72 ? 1.056 3.975 -3.200 1.00 84.62 72 TRP A O 1
ATOM 599 N N . HIS A 1 73 ? 3.121 3.524 -3.896 1.00 81.81 73 HIS A N 1
ATOM 600 C CA . HIS A 1 73 ? 3.632 3.356 -2.538 1.00 81.81 73 HIS A CA 1
ATOM 601 C C . HIS A 1 73 ? 3.478 4.645 -1.715 1.00 81.81 73 HIS A C 1
ATOM 603 O O . HIS A 1 73 ? 3.105 4.585 -0.548 1.00 81.81 73 HIS A O 1
ATOM 609 N N . GLU A 1 74 ? 3.737 5.812 -2.307 1.00 79.75 74 GLU A N 1
ATOM 610 C CA . GLU A 1 74 ? 3.547 7.107 -1.649 1.00 79.75 74 GLU A CA 1
ATOM 611 C C . GLU A 1 74 ? 2.075 7.354 -1.297 1.00 79.75 74 GLU A C 1
ATOM 613 O O . GLU A 1 74 ? 1.789 7.684 -0.145 1.00 79.75 74 GLU A O 1
ATOM 618 N N . SER A 1 75 ? 1.138 7.128 -2.224 1.00 77.81 75 SER A N 1
ATOM 619 C CA . SER A 1 75 ? -0.293 7.313 -1.951 1.00 77.81 75 SER A CA 1
ATOM 620 C C . SER A 1 75 ? -0.832 6.296 -0.942 1.00 77.81 75 SER A C 1
ATOM 622 O O . SER A 1 75 ? -1.570 6.664 -0.029 1.00 77.81 75 SER A O 1
ATOM 624 N N . HIS A 1 76 ? -0.439 5.029 -1.055 1.00 73.38 76 HIS A N 1
ATOM 625 C CA . HIS A 1 76 ? -1.002 3.934 -0.271 1.00 73.38 76 HIS A CA 1
ATOM 626 C C . HIS A 1 76 ? -0.358 3.809 1.123 1.00 73.38 76 HIS A C 1
ATOM 628 O O . HIS A 1 76 ? -1.057 3.612 2.116 1.00 73.38 76 HIS A O 1
ATOM 634 N N . SER A 1 77 ? 0.958 4.020 1.258 1.00 70.06 77 SER A N 1
ATOM 635 C CA . SER A 1 77 ? 1.637 4.020 2.568 1.00 70.06 77 SER A CA 1
ATOM 636 C C . SER A 1 77 ? 1.208 5.213 3.432 1.00 70.06 77 SER A C 1
ATOM 638 O O . SER A 1 77 ? 0.976 5.069 4.636 1.00 70.06 77 SER A O 1
ATOM 640 N N . GLN A 1 78 ? 1.003 6.389 2.823 1.00 68.44 78 GLN A N 1
ATOM 641 C CA . GLN A 1 78 ? 0.417 7.538 3.523 1.00 68.44 78 GLN A CA 1
ATOM 642 C C . GLN A 1 78 ? -1.042 7.280 3.919 1.00 68.44 78 GLN A C 1
ATOM 644 O O . GLN A 1 78 ? -1.446 7.644 5.027 1.00 68.44 78 GLN A O 1
ATOM 649 N N . ASN A 1 79 ? -1.808 6.589 3.068 1.00 73.56 79 ASN A N 1
ATOM 650 C CA . ASN A 1 79 ? -3.170 6.167 3.377 1.00 73.56 79 ASN A CA 1
ATOM 651 C C . ASN A 1 79 ? -3.204 5.218 4.590 1.00 73.56 79 ASN A C 1
ATOM 653 O O . ASN A 1 79 ? -3.982 5.443 5.511 1.00 73.56 79 ASN A O 1
ATOM 657 N N . LEU A 1 80 ? -2.285 4.250 4.693 1.00 72.75 80 LEU A N 1
ATOM 658 C CA . LEU A 1 80 ? -2.182 3.375 5.870 1.00 72.75 80 LEU A CA 1
ATOM 659 C C . LEU A 1 80 ? -1.948 4.155 7.172 1.00 72.75 80 LEU A C 1
ATOM 661 O O . LEU A 1 80 ? -2.579 3.873 8.190 1.00 72.75 80 LEU A O 1
ATOM 665 N N . VAL A 1 81 ? -1.078 5.170 7.160 1.00 78.81 81 VAL A N 1
ATOM 666 C CA . VAL A 1 81 ? -0.853 6.019 8.343 1.00 78.81 81 VAL A CA 1
ATOM 667 C C . VAL A 1 81 ? -2.105 6.825 8.701 1.00 78.81 81 VAL A C 1
ATOM 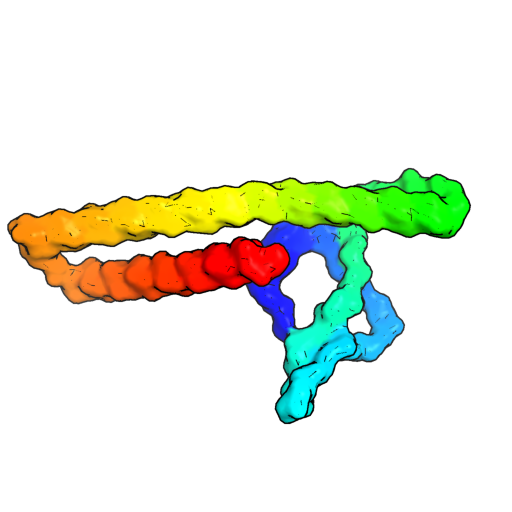669 O O . VAL A 1 81 ? -2.444 6.926 9.884 1.00 78.81 81 VAL A O 1
ATOM 672 N N . ALA A 1 82 ? -2.804 7.372 7.704 1.00 80.06 82 ALA A N 1
ATOM 673 C CA . ALA A 1 82 ? -4.053 8.100 7.906 1.00 80.06 82 ALA A CA 1
ATOM 674 C C . ALA A 1 82 ? -5.167 7.193 8.457 1.00 80.06 82 ALA A C 1
ATOM 676 O O . ALA A 1 82 ? -5.795 7.552 9.453 1.00 80.06 82 ALA A O 1
ATOM 677 N N . ARG A 1 83 ? -5.340 5.987 7.900 1.00 81.44 83 ARG A N 1
ATOM 678 C CA . ARG A 1 83 ? -6.320 4.991 8.358 1.00 81.44 83 ARG A CA 1
ATOM 679 C C . ARG A 1 83 ? -6.051 4.541 9.793 1.00 81.44 83 ARG A C 1
ATOM 681 O O . ARG A 1 83 ? -6.972 4.518 10.602 1.00 81.44 83 ARG A O 1
ATOM 688 N N . ILE A 1 84 ? -4.790 4.279 10.161 1.00 81.44 84 ILE A N 1
ATOM 689 C CA . ILE A 1 84 ? -4.419 3.974 11.558 1.00 81.44 84 ILE A CA 1
ATOM 690 C C . ILE A 1 84 ? -4.804 5.131 12.492 1.00 81.44 84 ILE A C 1
ATOM 692 O O . ILE A 1 84 ? -5.264 4.901 13.611 1.00 81.44 84 ILE A O 1
ATOM 696 N N . LYS A 1 85 ? -4.593 6.383 12.066 1.00 85.94 85 LYS A N 1
ATOM 697 C CA . LYS A 1 85 ? -4.936 7.567 12.865 1.00 85.94 85 LYS A CA 1
ATOM 698 C C . LYS A 1 85 ? -6.451 7.711 13.042 1.00 85.94 85 LYS A C 1
ATOM 700 O O . LYS A 1 85 ? -6.894 8.025 14.144 1.00 85.94 85 LYS A O 1
ATOM 705 N N . GLU A 1 86 ? -7.225 7.475 11.988 1.00 86.12 86 GLU A N 1
ATOM 706 C CA . GLU A 1 86 ? -8.688 7.514 12.021 1.00 86.12 86 GLU A CA 1
ATOM 707 C C . GLU A 1 86 ? -9.270 6.402 12.901 1.00 86.12 86 GLU A C 1
ATOM 709 O O . GLU A 1 86 ? -10.072 6.679 13.789 1.00 86.12 86 GLU A O 1
ATOM 714 N N . GLU A 1 87 ? -8.794 5.164 12.753 1.00 83.12 87 GLU A N 1
ATOM 715 C CA . GLU A 1 87 ? -9.234 4.055 13.604 1.00 83.12 87 GLU A CA 1
ATOM 716 C C . GLU A 1 87 ? -8.875 4.273 15.079 1.00 83.12 87 GLU A C 1
ATOM 718 O O . GLU A 1 87 ? -9.671 3.957 15.965 1.00 83.12 87 GLU A O 1
ATOM 723 N N . ARG A 1 88 ? -7.715 4.879 15.373 1.00 85.38 88 ARG A N 1
ATOM 724 C CA . ARG A 1 88 ? -7.370 5.290 16.744 1.00 85.38 88 ARG A CA 1
ATOM 725 C C . ARG A 1 88 ? -8.328 6.346 17.291 1.00 85.38 88 ARG A C 1
ATOM 727 O O . ARG A 1 88 ? -8.670 6.262 18.466 1.00 85.38 88 ARG A O 1
ATOM 734 N N . ARG A 1 89 ? -8.781 7.300 16.470 1.00 88.12 89 ARG A N 1
ATOM 735 C CA . ARG A 1 89 ? -9.792 8.291 16.876 1.00 88.12 89 ARG A CA 1
ATOM 736 C C . ARG A 1 89 ? -11.132 7.618 17.185 1.00 88.12 89 ARG A C 1
ATOM 738 O O . ARG A 1 89 ? -11.695 7.860 18.245 1.00 88.12 89 ARG A O 1
ATOM 745 N N . ALA A 1 90 ? -11.586 6.706 16.325 1.00 84.75 90 ALA A N 1
ATOM 746 C CA . ALA A 1 90 ? -12.810 5.940 16.567 1.00 84.75 90 ALA A CA 1
ATOM 747 C C . ALA A 1 90 ? -12.728 5.093 17.853 1.00 84.75 90 ALA A C 1
ATOM 749 O O . ALA A 1 90 ? -13.721 4.930 18.561 1.00 84.75 90 ALA A O 1
ATOM 750 N N . LEU A 1 91 ? -11.543 4.565 18.184 1.00 86.31 91 LEU A N 1
ATOM 751 C CA . LEU A 1 91 ? -11.317 3.861 19.447 1.00 86.31 91 LEU A CA 1
ATOM 752 C C . LEU A 1 91 ? -11.411 4.803 20.658 1.00 86.31 91 LEU A C 1
ATOM 754 O O . LEU A 1 91 ? -12.035 4.432 21.646 1.00 86.31 91 LEU A O 1
ATOM 758 N N . GLN A 1 92 ? -10.850 6.013 20.562 1.00 88.00 92 GLN A N 1
ATOM 759 C CA . GLN A 1 92 ? -10.941 7.031 21.617 1.00 88.00 92 GLN A CA 1
ATOM 760 C C . GLN A 1 92 ? -12.392 7.443 21.895 1.00 88.00 92 GLN A C 1
ATOM 762 O O . GLN A 1 92 ? -12.783 7.554 23.052 1.00 88.00 92 GLN A O 1
ATOM 767 N N . GLU A 1 93 ? -13.211 7.611 20.856 1.00 86.81 93 GLU A N 1
ATOM 768 C CA . GLU A 1 93 ? -14.643 7.912 21.006 1.00 86.81 93 GLU A CA 1
ATOM 769 C C . GLU A 1 93 ? -15.398 6.778 21.720 1.00 86.81 93 GLU A C 1
ATOM 771 O O . GLU A 1 93 ? -16.228 7.026 22.595 1.00 86.81 93 GLU A O 1
ATOM 776 N N . LEU A 1 94 ? -15.080 5.519 21.394 1.00 83.56 94 LEU A N 1
ATOM 777 C CA . LEU A 1 94 ? -15.651 4.352 22.073 1.00 83.56 94 LEU A CA 1
ATOM 778 C C . LEU A 1 94 ? -15.159 4.208 23.522 1.00 83.56 94 LEU A C 1
ATOM 780 O O . LEU A 1 94 ? -15.892 3.684 24.359 1.00 83.56 94 LEU A O 1
ATOM 784 N N . ASP A 1 95 ? -13.933 4.635 23.826 1.00 82.38 95 ASP A N 1
ATOM 785 C CA . ASP A 1 95 ? -13.400 4.666 25.192 1.00 82.38 95 ASP A CA 1
ATOM 786 C C . ASP A 1 95 ? -14.118 5.710 26.054 1.00 82.38 95 ASP A C 1
ATOM 788 O O . ASP A 1 95 ? -14.584 5.369 27.138 1.00 82.38 95 ASP A O 1
ATOM 792 N N . LEU A 1 96 ? -14.314 6.924 25.535 1.00 86.44 96 LEU A N 1
ATOM 793 C CA . LEU A 1 96 ? -15.064 7.988 26.214 1.00 86.44 96 LEU A CA 1
ATOM 794 C C . LEU A 1 96 ? -16.522 7.585 26.473 1.00 86.44 96 LEU A C 1
ATOM 796 O O . LEU A 1 96 ? -17.019 7.691 27.592 1.00 86.44 96 LEU A O 1
ATOM 800 N N . LYS A 1 97 ? -17.196 7.023 25.463 1.00 83.38 97 LYS A N 1
ATOM 801 C CA . LYS A 1 97 ? -18.587 6.569 25.604 1.00 83.38 97 LYS A CA 1
ATOM 802 C C . LYS A 1 97 ? -18.745 5.472 26.663 1.00 83.38 97 LYS A C 1
ATOM 804 O O . LYS A 1 97 ? -19.742 5.446 27.389 1.00 83.38 97 LYS A O 1
ATOM 809 N N . LYS A 1 98 ? -17.751 4.581 26.770 1.00 80.81 98 LYS A N 1
ATOM 810 C CA . LYS A 1 98 ? -17.719 3.533 27.797 1.00 80.81 98 LYS A CA 1
ATOM 811 C C . LYS A 1 98 ? -17.720 4.123 29.207 1.00 80.81 98 LYS A C 1
ATOM 813 O O . LYS A 1 98 ? -18.372 3.550 30.075 1.00 80.81 98 LYS A O 1
ATOM 818 N N . GLU A 1 99 ? -16.986 5.211 29.427 1.00 79.88 99 GLU A N 1
ATOM 819 C CA . GLU A 1 99 ? -16.896 5.887 30.726 1.00 79.88 99 GLU A CA 1
ATOM 820 C C . GLU A 1 99 ? -18.194 6.624 31.082 1.00 79.88 99 GLU A C 1
ATOM 822 O O . GLU A 1 99 ? -18.610 6.588 32.237 1.00 79.88 99 GLU A O 1
ATOM 827 N N . GLU A 1 100 ? -18.874 7.225 30.100 1.00 79.25 100 GLU A N 1
ATOM 828 C CA . GLU A 1 100 ? -20.113 7.983 30.329 1.00 79.25 100 GLU A CA 1
ATOM 829 C C . GLU A 1 100 ? -21.354 7.108 30.551 1.00 79.25 100 GLU A C 1
ATOM 831 O O . GLU A 1 100 ? -22.205 7.432 31.377 1.00 79.25 100 GLU A O 1
ATOM 836 N N . SER A 1 101 ? -21.508 6.026 29.781 1.00 77.50 101 SER A N 1
ATOM 837 C CA . SER A 1 101 ? -22.783 5.288 29.716 1.00 77.50 101 SER A CA 1
ATOM 838 C C . SER A 1 101 ? -22.641 3.769 29.573 1.00 77.50 101 SER A C 1
ATOM 840 O O . SER A 1 101 ? -23.642 3.057 29.487 1.00 77.50 101 SER A O 1
ATOM 842 N N . GLY A 1 102 ? -21.409 3.249 29.593 1.00 77.50 102 GLY A N 1
ATOM 843 C CA . GLY A 1 102 ? -21.123 1.858 29.249 1.00 77.50 102 GLY A CA 1
ATOM 844 C C . GLY A 1 102 ? -21.212 1.596 27.740 1.00 77.50 102 GLY A C 1
ATOM 845 O O . GLY A 1 102 ? -21.593 2.458 26.955 1.00 77.50 102 GLY A O 1
ATOM 846 N N . LEU A 1 103 ? -20.815 0.395 27.310 1.00 81.44 103 LEU A N 1
ATOM 847 C CA . LEU A 1 103 ? -20.899 -0.027 25.905 1.00 81.44 103 LEU A CA 1
ATOM 848 C C . LEU A 1 103 ? -21.910 -1.156 25.765 1.00 81.44 103 LEU A C 1
ATOM 850 O O . LEU A 1 103 ? -21.902 -2.093 26.567 1.00 81.44 103 LEU A O 1
ATOM 854 N N . CYS A 1 104 ? -22.724 -1.112 24.714 1.00 83.81 104 CYS A N 1
ATOM 855 C CA . CYS A 1 104 ? -23.560 -2.255 24.362 1.00 83.81 104 CYS A CA 1
ATOM 856 C C . CYS A 1 104 ? -22.730 -3.355 23.669 1.00 83.81 104 CYS A C 1
ATOM 858 O O . CYS A 1 104 ? -21.612 -3.118 23.204 1.00 83.81 104 CYS A O 1
ATOM 860 N N . GLU A 1 105 ? -23.278 -4.569 23.555 1.00 84.44 105 GLU A N 1
ATOM 861 C CA . GLU A 1 105 ? -22.568 -5.705 22.943 1.00 84.44 105 GLU A CA 1
ATOM 862 C C . GLU A 1 105 ? -22.106 -5.397 21.506 1.00 84.44 105 GLU A C 1
ATOM 864 O O . GLU A 1 105 ? -20.972 -5.695 21.135 1.00 84.44 105 GLU A O 1
ATOM 869 N N . MET A 1 106 ? -22.930 -4.709 20.706 1.00 81.25 106 MET A N 1
ATOM 870 C CA . MET A 1 106 ? -22.547 -4.300 19.347 1.00 81.25 106 MET A CA 1
ATOM 871 C C . MET A 1 106 ? -21.331 -3.363 19.329 1.00 81.25 106 MET A C 1
ATOM 873 O O . MET A 1 106 ? -20.456 -3.482 18.468 1.00 81.25 106 MET A O 1
ATOM 877 N N . GLU A 1 107 ? -21.251 -2.435 20.278 1.00 79.62 107 GLU A N 1
ATOM 878 C CA . GLU A 1 107 ? -20.140 -1.489 20.384 1.00 79.62 107 GLU A CA 1
ATOM 879 C C . GLU A 1 107 ? -18.873 -2.163 20.906 1.00 79.62 107 GLU A C 1
ATOM 881 O O . GLU A 1 107 ? -17.772 -1.854 20.445 1.00 79.62 107 GLU A O 1
ATOM 886 N N . LEU A 1 108 ? -19.019 -3.147 21.798 1.00 80.31 108 LEU A N 1
ATOM 887 C CA . LEU A 1 108 ? -17.919 -3.987 22.260 1.00 80.31 108 LEU A CA 1
ATOM 888 C C . LEU A 1 108 ? -17.309 -4.791 21.101 1.00 80.31 108 LEU A C 1
ATOM 890 O O . LEU A 1 108 ? -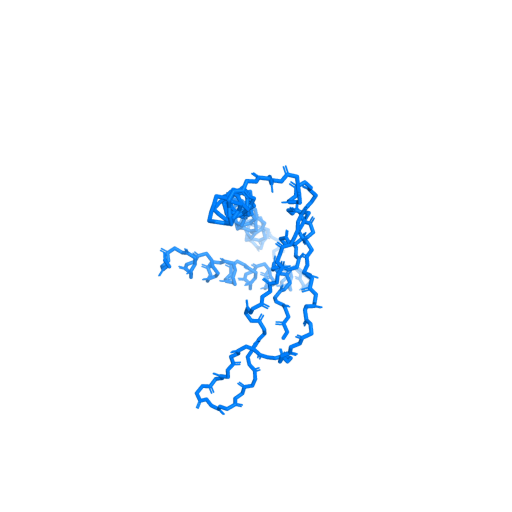16.084 -4.865 20.971 1.00 80.31 108 LEU A O 1
ATOM 894 N N . GLN A 1 109 ? -18.146 -5.347 20.220 1.00 84.44 109 GLN A N 1
ATOM 895 C CA . GLN A 1 109 ? -17.694 -6.041 19.011 1.00 84.44 109 GLN A CA 1
ATOM 896 C C . GLN A 1 109 ? -17.009 -5.082 18.028 1.00 84.44 109 GLN A C 1
ATOM 898 O O . GLN A 1 109 ? -15.930 -5.391 17.513 1.00 84.44 109 GLN A O 1
ATOM 903 N N . LYS A 1 110 ? -17.565 -3.879 17.820 1.00 83.25 110 LYS A N 1
ATOM 904 C CA . LYS A 1 110 ? -16.933 -2.832 16.998 1.00 83.25 110 LYS A CA 1
ATOM 905 C C . LYS A 1 110 ? -15.557 -2.445 17.547 1.00 83.25 110 LYS A C 1
ATOM 907 O O . LYS A 1 110 ? -14.594 -2.383 16.787 1.00 83.25 110 LYS A O 1
ATOM 912 N N . ARG A 1 111 ? -15.436 -2.270 18.865 1.00 80.81 111 ARG A N 1
ATOM 913 C CA . ARG A 1 111 ? -14.171 -1.980 19.550 1.00 80.81 111 ARG A CA 1
ATOM 914 C C . ARG A 1 111 ? -13.130 -3.076 19.324 1.00 80.81 111 ARG A C 1
ATOM 916 O O . ARG A 1 111 ? -11.998 -2.763 18.964 1.00 80.81 111 ARG A O 1
ATOM 923 N N . LYS A 1 112 ? -13.501 -4.351 19.497 1.00 85.81 112 LYS A N 1
ATOM 924 C CA . LYS A 1 112 ? -12.600 -5.492 19.247 1.00 85.81 112 LYS A CA 1
ATOM 925 C C . LYS A 1 112 ? -12.114 -5.516 17.797 1.00 85.81 112 LYS A C 1
ATOM 927 O O . LYS A 1 112 ? -10.926 -5.721 17.559 1.00 85.81 112 LYS A O 1
ATOM 932 N N . LYS A 1 113 ? -13.012 -5.258 16.839 1.00 86.44 113 LYS A N 1
ATOM 933 C CA . LYS A 1 1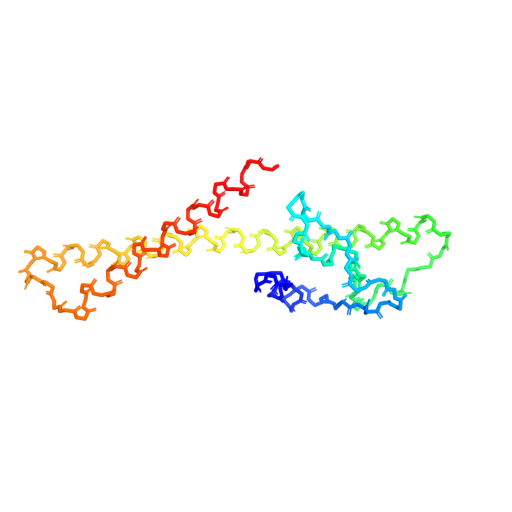13 ? -12.676 -5.196 15.411 1.00 86.44 113 LYS A CA 1
ATOM 934 C C . LYS A 1 113 ? -11.672 -4.080 15.111 1.00 86.44 113 LYS A C 1
ATOM 936 O O . LYS A 1 113 ? -10.637 -4.359 14.519 1.00 86.44 113 LYS A O 1
ATOM 941 N N . VAL A 1 114 ? -11.927 -2.864 15.596 1.00 82.50 114 VAL A N 1
ATOM 942 C CA . VAL A 1 114 ? -11.022 -1.712 15.424 1.00 82.50 114 VAL A CA 1
ATOM 943 C C . VAL A 1 114 ? -9.656 -1.977 16.071 1.00 82.50 114 VAL A C 1
ATOM 945 O O . VAL A 1 114 ? -8.618 -1.702 15.481 1.00 82.50 114 VAL A O 1
ATOM 948 N N . GLN A 1 115 ? -9.615 -2.585 17.260 1.00 84.50 115 GLN A N 1
ATOM 949 C CA . GLN A 1 115 ? -8.349 -2.955 17.906 1.00 84.50 115 GLN A CA 1
ATOM 950 C C . GLN A 1 115 ? -7.551 -3.999 17.108 1.00 84.50 115 GLN A C 1
ATOM 952 O O . GLN A 1 115 ? -6.322 -3.907 17.050 1.00 84.50 115 GLN A O 1
ATOM 957 N N . ALA A 1 116 ? -8.229 -4.979 16.503 1.00 86.44 116 ALA A N 1
ATOM 958 C CA . ALA A 1 116 ? -7.592 -5.955 15.622 1.00 86.44 116 ALA A CA 1
ATOM 959 C C . ALA A 1 116 ? -7.025 -5.281 14.360 1.00 86.44 116 ALA A C 1
ATOM 961 O O . ALA A 1 116 ? -5.846 -5.459 14.061 1.00 86.44 116 ALA A O 1
ATOM 962 N N . GLN A 1 117 ? -7.810 -4.425 13.697 1.00 82.56 117 GLN A N 1
ATOM 963 C CA . GLN A 1 117 ? -7.383 -3.691 12.498 1.00 82.56 117 GLN A CA 1
ATOM 964 C C . GLN A 1 117 ? -6.163 -2.794 12.767 1.00 82.56 117 GLN A C 1
ATOM 966 O O . GLN A 1 117 ? -5.163 -2.881 12.052 1.00 82.56 117 GLN A O 1
ATOM 971 N N . ILE A 1 118 ? -6.163 -2.032 13.869 1.00 84.25 118 ILE A N 1
ATOM 972 C CA . ILE A 1 118 ? -5.007 -1.220 14.285 1.00 84.25 118 ILE A CA 1
ATOM 973 C C . ILE A 1 118 ? -3.760 -2.086 14.495 1.00 84.25 118 ILE A C 1
ATOM 975 O O . ILE A 1 118 ? -2.655 -1.674 14.121 1.00 84.25 118 ILE A O 1
ATOM 979 N N . ARG A 1 119 ? -3.901 -3.261 15.123 1.00 84.19 119 ARG A N 1
ATOM 980 C CA . ARG A 1 119 ? -2.779 -4.176 15.377 1.00 84.19 119 ARG A CA 1
ATOM 981 C C . ARG A 1 119 ? -2.193 -4.687 14.063 1.00 84.19 119 ARG A C 1
ATOM 983 O O . ARG A 1 119 ? -0.975 -4.620 13.887 1.00 84.19 119 ARG A O 1
ATOM 990 N N . ASP A 1 120 ? -3.046 -5.138 13.152 1.00 81.94 120 ASP A N 1
ATOM 991 C CA . ASP A 1 120 ? -2.640 -5.681 11.858 1.00 81.94 120 ASP A CA 1
ATOM 992 C C . ASP A 1 120 ? -1.955 -4.617 10.993 1.00 81.94 120 ASP A C 1
ATOM 994 O O . ASP A 1 120 ? -0.852 -4.843 10.492 1.00 81.94 120 ASP A O 1
ATOM 998 N N . TRP A 1 121 ? -2.529 -3.414 10.900 1.00 79.31 121 TRP A N 1
ATOM 999 C CA . TRP A 1 121 ? -1.936 -2.311 10.136 1.00 79.31 121 TRP A CA 1
ATOM 1000 C C . TRP A 1 121 ? -0.641 -1.785 10.755 1.00 79.31 121 TRP A C 1
ATOM 1002 O O . TRP A 1 121 ? 0.289 -1.428 10.032 1.00 79.31 121 TRP A O 1
ATOM 1012 N N . SER A 1 122 ? -0.531 -1.774 12.087 1.00 79.94 122 SER A N 1
ATOM 1013 C CA . SER A 1 122 ? 0.723 -1.410 12.763 1.00 79.94 122 SER A CA 1
ATOM 1014 C C . SER A 1 122 ? 1.825 -2.437 12.485 1.00 79.94 122 SER A C 1
ATOM 1016 O O . SER A 1 122 ? 2.969 -2.051 12.247 1.00 79.94 122 SER A O 1
ATOM 1018 N N . ARG A 1 123 ? 1.483 -3.734 12.459 1.00 81.19 123 ARG A N 1
ATOM 1019 C CA . ARG A 1 123 ? 2.416 -4.812 12.095 1.00 81.19 123 ARG A CA 1
ATOM 1020 C C . ARG A 1 123 ? 2.870 -4.691 10.643 1.00 81.19 123 ARG A C 1
ATOM 1022 O O . ARG A 1 123 ? 4.065 -4.784 10.371 1.00 81.19 123 ARG A O 1
ATOM 1029 N N . LEU A 1 124 ? 1.930 -4.450 9.729 1.00 75.62 124 LEU A N 1
ATOM 1030 C CA . LEU A 1 124 ? 2.219 -4.246 8.311 1.00 75.62 124 LEU A CA 1
ATOM 1031 C C . LEU A 1 124 ? 3.152 -3.042 8.113 1.00 75.62 124 LEU A C 1
ATOM 1033 O O . LEU A 1 124 ? 4.188 -3.161 7.462 1.00 75.62 124 LEU A O 1
ATOM 1037 N N . LYS A 1 125 ? 2.850 -1.905 8.756 1.00 77.44 125 LYS A N 1
ATOM 1038 C CA . LYS A 1 125 ? 3.687 -0.697 8.718 1.00 77.44 125 LYS A CA 1
ATOM 1039 C C . LYS A 1 125 ? 5.108 -0.949 9.231 1.00 77.44 125 LYS A C 1
ATOM 1041 O O . LYS A 1 125 ? 6.059 -0.478 8.616 1.00 77.44 125 LYS A O 1
ATOM 1046 N N . ALA A 1 126 ? 5.263 -1.683 10.333 1.00 77.62 126 ALA A N 1
ATOM 1047 C CA . ALA A 1 126 ? 6.581 -2.027 10.868 1.00 77.62 126 ALA A CA 1
ATOM 1048 C C . ALA A 1 126 ? 7.389 -2.896 9.888 1.00 77.62 126 ALA A C 1
ATOM 1050 O O . ALA A 1 126 ? 8.569 -2.637 9.674 1.00 77.62 126 ALA A O 1
ATOM 1051 N N . SER A 1 127 ? 6.748 -3.868 9.230 1.00 70.75 127 SER A N 1
ATOM 1052 C CA . SER A 1 127 ? 7.400 -4.695 8.206 1.00 70.75 127 SER A CA 1
ATOM 1053 C C . SER A 1 127 ? 7.879 -3.885 6.997 1.00 70.75 127 SER A C 1
ATOM 1055 O O . SER A 1 127 ? 8.899 -4.232 6.412 1.00 70.75 127 SER A O 1
ATOM 1057 N N . MET A 1 128 ? 7.161 -2.824 6.618 1.00 68.44 128 MET A N 1
ATOM 1058 C CA . MET A 1 128 ? 7.530 -1.963 5.487 1.00 68.44 128 MET A CA 1
ATOM 1059 C C . MET A 1 128 ? 8.706 -1.021 5.788 1.00 68.44 128 MET A C 1
ATOM 1061 O O . MET A 1 128 ? 9.368 -0.571 4.860 1.00 68.44 128 MET A O 1
ATOM 1065 N N . LEU A 1 129 ? 8.977 -0.707 7.061 1.00 64.06 129 LEU A N 1
ATOM 1066 C CA . LEU A 1 129 ? 10.079 0.180 7.472 1.00 64.06 129 LEU A CA 1
ATOM 1067 C C . LEU A 1 129 ? 11.425 -0.544 7.644 1.00 64.06 129 LEU A C 1
ATOM 1069 O O . LEU A 1 129 ? 12.452 0.115 7.784 1.00 64.06 129 LEU A O 1
ATOM 1073 N N . HIS A 1 130 ? 11.422 -1.878 7.663 1.00 55.97 130 HIS A N 1
ATOM 1074 C CA . HIS A 1 130 ? 12.610 -2.712 7.873 1.00 55.97 130 HIS A CA 1
ATOM 1075 C C . HIS A 1 130 ? 13.080 -3.448 6.599 1.00 55.97 130 HIS A C 1
ATOM 1077 O O . HIS A 1 130 ? 13.837 -4.412 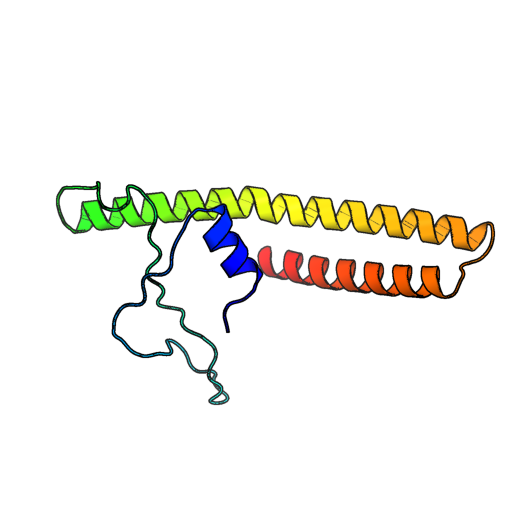6.712 1.00 55.97 130 HIS A O 1
ATOM 1083 N N . GLN A 1 131 ? 12.642 -3.009 5.409 1.00 42.94 131 GLN A N 1
ATOM 1084 C CA . GLN A 1 131 ? 13.110 -3.493 4.098 1.00 42.94 131 GLN A CA 1
ATOM 1085 C C . GLN A 1 131 ? 14.094 -2.532 3.433 1.00 42.94 131 GLN A C 1
ATOM 1087 O O . GLN A 1 131 ? 13.921 -1.302 3.587 1.00 42.94 131 GLN A O 1
#

Sequence (131 aa):
MVCSEFQEFMVEAEVFDLPMHGRKLAWYGSDGSCISRLDRFLLFEGMMQVEGWGDFILKQKLKKLKKRLRGWHESHSQNLVARIKEERRALQELDLKKEESGLCEMELQKRKKVQAQIRDWSRLKASMLHQ

pLDDT: mean 78.37, std 9.64, range [42.94, 89.88]

Radius of gyration: 21.17 Å; chains: 1; bounding box: 43×36×60 Å